Protein AF-A0A7Y7IYV1-F1 (afdb_monomer_lite)

Secondary structure (DSSP, 8-state):
-------------GGGHHHHHHHHHHHHHHHHHHS----SPP-PPPP-S-SS---TT-----TTPPPPTTGGGGG--TTTT-

Foldseek 3Di:
DDDDDDDDDDDPPPVPVVVVVVVVVVVVVVVVVPPDDPDDDDDDDDDPDDPDDPDPVPPDPPDDDPPDPLNVCVVVDVVSVD

Sequence (82 aa):
MLVPRMLVPGMLVPGMLVPRMLVLGMLTAAGLAGGCTVGPAYHAPAPDVPAAWHDPGGRDAAAARAPDPAWWRRFGDPVLDG

Structure (mmCIF, N/CA/C/O backbone):
data_AF-A0A7Y7IYV1-F1
#
_entry.id   AF-A0A7Y7IYV1-F1
#
loop_
_atom_site.group_PDB
_atom_site.id
_atom_site.type_symbol
_atom_site.label_atom_id
_atom_site.label_alt_id
_atom_site.label_comp_id
_atom_site.label_asym_id
_atom_site.label_entity_id
_atom_site.label_seq_id
_atom_site.pdbx_PDB_ins_code
_atom_site.Cartn_x
_atom_site.Cartn_y
_atom_site.Cartn_z
_atom_site.occupancy
_atom_site.B_iso_or_equiv
_atom_site.auth_seq_id
_atom_site.auth_comp_id
_atom_site.auth_asym_id
_atom_site.auth_atom_id
_atom_site.pdbx_PDB_model_num
ATOM 1 N N . MET A 1 1 ? -48.489 -36.915 73.311 1.00 37.44 1 MET A N 1
ATOM 2 C CA . MET A 1 1 ? -47.321 -37.359 72.516 1.00 37.44 1 MET A CA 1
ATOM 3 C C . MET A 1 1 ? -47.555 -36.836 71.092 1.00 37.44 1 MET A C 1
ATOM 5 O O . MET A 1 1 ? -48.398 -37.398 70.418 1.00 37.44 1 MET A O 1
ATOM 9 N N . LEU A 1 2 ? -47.217 -35.581 70.743 1.00 44.62 2 LEU A N 1
ATOM 10 C CA . LEU A 1 2 ? -45.884 -35.025 70.389 1.00 44.62 2 LEU A CA 1
ATOM 11 C C . LEU A 1 2 ? -45.291 -35.815 69.191 1.00 44.62 2 LEU A C 1
ATOM 13 O O . LEU A 1 2 ? -44.986 -36.981 69.392 1.00 44.62 2 LEU A O 1
ATOM 17 N N . VAL A 1 3 ? -45.159 -35.344 67.937 1.00 57.28 3 VAL A N 1
ATOM 18 C CA . VAL A 1 3 ? -44.637 -34.075 67.362 1.00 57.28 3 VAL A CA 1
ATOM 19 C C . VAL A 1 3 ? -45.111 -33.923 65.884 1.00 57.28 3 VAL A C 1
ATOM 21 O O . VAL A 1 3 ? -45.172 -34.936 65.189 1.00 57.28 3 VAL A O 1
ATOM 24 N N . PRO A 1 4 ? -45.333 -32.703 65.342 1.00 63.53 4 PRO A N 1
ATOM 25 C CA . PRO A 1 4 ? -45.404 -32.420 63.901 1.00 63.53 4 PRO A CA 1
ATOM 26 C C . PRO A 1 4 ? -44.011 -32.053 63.335 1.00 63.53 4 PRO A C 1
ATOM 28 O O . PRO A 1 4 ? -43.338 -31.174 63.873 1.00 63.53 4 PRO A O 1
ATOM 31 N N . ARG A 1 5 ? -43.541 -32.694 62.254 1.00 55.44 5 ARG A N 1
ATOM 32 C CA . ARG A 1 5 ? -42.282 -32.318 61.568 1.00 55.44 5 ARG A CA 1
ATOM 33 C C . ARG A 1 5 ? -42.566 -31.693 60.199 1.00 55.44 5 ARG A C 1
ATOM 35 O O . ARG A 1 5 ? -42.786 -32.404 59.230 1.00 55.44 5 ARG A O 1
ATOM 42 N N . MET A 1 6 ? -42.531 -30.356 60.190 1.00 45.31 6 MET A N 1
ATOM 43 C CA . MET A 1 6 ? -41.734 -29.517 59.273 1.00 45.31 6 MET A CA 1
ATOM 44 C C . MET A 1 6 ? -41.832 -29.908 57.785 1.00 45.31 6 MET A C 1
ATOM 46 O O . MET A 1 6 ? -41.168 -30.830 57.331 1.00 45.31 6 MET A O 1
ATOM 50 N N . LEU A 1 7 ? -42.659 -29.245 56.970 1.00 51.31 7 LEU A N 1
ATOM 51 C CA . LEU A 1 7 ? -42.290 -27.987 56.299 1.00 51.31 7 LEU A CA 1
ATOM 52 C C . LEU A 1 7 ? -40.763 -27.838 56.161 1.00 51.31 7 LEU A C 1
ATOM 54 O O . LEU A 1 7 ? -40.116 -27.275 57.040 1.00 51.31 7 LEU A O 1
ATOM 58 N N . VAL A 1 8 ? -40.196 -28.326 55.056 1.00 52.62 8 VAL A N 1
ATOM 59 C CA . VAL A 1 8 ? -38.868 -27.900 54.593 1.00 52.62 8 VAL A CA 1
ATOM 60 C C . VAL A 1 8 ? -39.072 -26.962 53.404 1.00 52.62 8 VAL A C 1
ATOM 62 O O . VAL A 1 8 ? -39.214 -27.430 52.275 1.00 52.62 8 VAL A O 1
ATOM 65 N N . PRO A 1 9 ? -39.129 -25.640 53.620 1.00 51.56 9 PRO A N 1
ATOM 66 C CA . PRO A 1 9 ? -38.891 -24.667 52.578 1.00 51.56 9 PRO A CA 1
ATOM 67 C C . PRO A 1 9 ? -37.418 -24.251 52.619 1.00 51.56 9 PRO A C 1
ATOM 69 O O . PRO A 1 9 ? -36.859 -23.974 53.677 1.00 51.56 9 PRO A O 1
ATOM 72 N N . GLY A 1 10 ? -36.812 -24.137 51.444 1.00 54.78 10 GLY A N 1
ATOM 73 C CA . GLY A 1 10 ? -35.562 -23.406 51.289 1.00 54.78 10 GLY A CA 1
ATOM 74 C C . GLY A 1 10 ? -34.342 -24.290 51.112 1.00 54.78 10 GLY A C 1
ATOM 75 O O . GLY A 1 10 ? -33.741 -24.748 52.072 1.00 54.78 10 GLY A O 1
ATOM 76 N N . MET A 1 11 ? -33.931 -24.427 49.856 1.00 49.81 11 MET A N 1
ATOM 77 C CA . MET A 1 11 ? -32.534 -24.259 49.457 1.00 49.81 11 MET A CA 1
ATOM 78 C C . MET A 1 11 ? -32.494 -24.164 47.931 1.00 49.81 11 MET A C 1
ATOM 80 O O . MET A 1 11 ? -32.092 -25.077 47.219 1.00 49.81 11 MET A O 1
ATOM 84 N N . LEU A 1 12 ? -32.945 -23.018 47.416 1.00 56.81 12 LEU A N 1
ATOM 85 C CA . LEU A 1 12 ? -32.479 -22.538 46.122 1.00 56.81 12 LEU A CA 1
ATOM 86 C C . LEU A 1 12 ? -30.990 -22.254 46.328 1.00 56.81 12 LEU A C 1
ATOM 88 O O . LEU A 1 12 ? -30.634 -21.241 46.922 1.00 56.81 12 LEU A O 1
ATOM 92 N N . VAL A 1 13 ? -30.155 -23.239 45.988 1.00 55.62 13 VAL A N 1
ATOM 93 C CA . VAL A 1 13 ? -28.711 -23.260 46.241 1.00 55.62 13 VAL A CA 1
ATOM 94 C C . VAL A 1 13 ? -28.097 -21.980 45.657 1.00 55.62 13 VAL A C 1
ATOM 96 O O . VAL A 1 13 ? -27.975 -21.872 44.434 1.00 55.62 13 VAL A O 1
ATOM 99 N N . PRO A 1 14 ? -27.677 -21.004 46.489 1.00 54.19 14 PRO A N 1
ATOM 100 C CA . PRO A 1 14 ? -27.106 -19.742 46.004 1.00 54.19 14 PRO A CA 1
ATOM 101 C C . PRO A 1 14 ? -25.805 -19.964 45.211 1.00 54.19 14 PRO A C 1
ATOM 103 O O . PRO A 1 14 ? -25.375 -19.117 44.431 1.00 54.19 14 PRO A O 1
ATOM 106 N N . GLY A 1 15 ? -25.189 -21.138 45.389 1.00 52.94 15 GLY A N 1
ATOM 107 C CA . GLY A 1 15 ? -23.920 -21.537 44.793 1.00 52.94 15 GLY A CA 1
ATOM 108 C C . GLY A 1 15 ? -23.952 -21.902 43.307 1.00 52.94 15 GLY A C 1
ATOM 109 O O . GLY A 1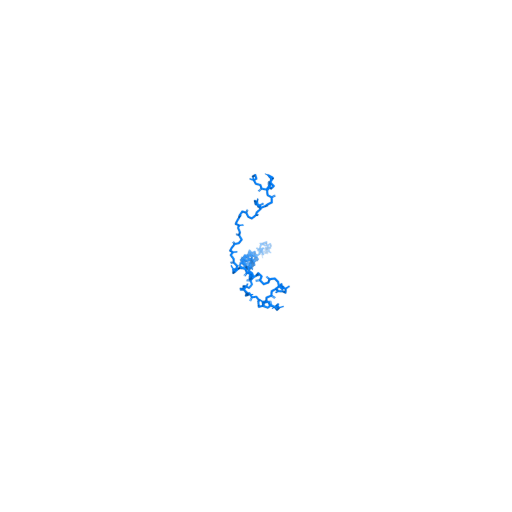 15 ? -22.886 -22.153 42.768 1.00 52.94 15 GLY A O 1
ATOM 110 N N . MET A 1 16 ? -25.106 -21.927 42.624 1.00 56.81 16 MET A N 1
ATOM 111 C CA . MET A 1 16 ? -25.167 -22.196 41.170 1.00 56.81 16 MET A CA 1
ATOM 112 C C . MET A 1 16 ? -25.025 -20.937 40.294 1.00 56.81 16 MET A C 1
ATOM 114 O O . MET A 1 16 ? -24.618 -21.043 39.136 1.00 56.81 16 MET A O 1
ATOM 118 N N . LEU A 1 17 ? -25.303 -19.737 40.822 1.00 56.31 17 LEU A N 1
ATOM 119 C CA . LEU A 1 17 ? -25.118 -18.483 40.071 1.00 56.31 17 LEU A CA 1
ATOM 120 C C . LEU A 1 17 ? -23.651 -18.041 40.000 1.00 56.31 17 LEU A C 1
ATOM 122 O O . LEU A 1 17 ? -23.221 -17.533 38.967 1.00 56.31 17 LEU A O 1
ATOM 126 N N . VAL A 1 18 ? -22.882 -18.278 41.065 1.00 63.28 18 VAL A N 1
ATOM 127 C CA . VAL A 1 18 ? -21.447 -17.958 41.154 1.00 63.28 18 VAL A CA 1
ATOM 128 C C . VAL A 1 18 ? -20.610 -18.650 40.062 1.00 63.28 18 VAL A C 1
ATOM 130 O O . VAL A 1 18 ? -19.883 -17.946 39.362 1.00 63.28 18 VAL A O 1
ATOM 133 N N . PRO A 1 19 ? -20.727 -19.974 39.815 1.00 68.56 19 PRO A N 1
ATOM 134 C CA . PRO A 1 19 ? -19.981 -20.639 38.749 1.00 68.56 19 PRO A CA 1
ATOM 135 C C . PRO A 1 19 ? -20.443 -20.181 37.363 1.00 68.56 19 PRO A C 1
ATOM 137 O O . PRO A 1 19 ? -19.623 -20.062 36.460 1.00 68.56 19 PRO A O 1
ATOM 140 N N . ARG A 1 20 ? -21.730 -19.847 37.190 1.00 70.69 20 ARG A N 1
ATOM 141 C CA . ARG A 1 20 ? -22.263 -19.357 35.910 1.00 70.69 20 ARG A CA 1
ATOM 142 C C . ARG A 1 20 ? -21.760 -17.953 35.572 1.00 70.69 20 ARG A C 1
ATOM 144 O O . ARG A 1 20 ? -21.426 -17.697 34.420 1.00 70.69 20 ARG A O 1
ATOM 151 N N . MET A 1 21 ? -21.659 -17.068 36.567 1.00 76.69 21 MET A N 1
ATOM 152 C CA . MET A 1 21 ? -21.054 -15.741 36.410 1.00 76.69 21 MET A CA 1
ATOM 153 C C . MET A 1 21 ? -19.542 -15.815 36.174 1.00 76.69 21 MET A C 1
ATOM 155 O O . MET A 1 21 ? -19.037 -15.092 35.319 1.00 76.69 21 MET A O 1
ATOM 159 N N . LEU A 1 22 ? -18.832 -16.714 36.865 1.00 80.62 22 LEU A N 1
ATOM 160 C CA . LEU A 1 22 ? -17.402 -16.955 36.640 1.00 80.62 22 LEU A CA 1
ATOM 161 C C . LEU A 1 22 ? -17.120 -17.436 35.214 1.00 80.62 22 LEU A C 1
ATOM 163 O O . LEU A 1 22 ? -16.242 -16.894 34.548 1.00 80.62 22 LEU A O 1
ATOM 167 N N . VAL A 1 23 ? -17.903 -18.400 34.719 1.00 84.62 23 VAL A N 1
ATOM 168 C CA . VAL A 1 23 ? -17.785 -18.907 33.343 1.00 84.62 23 VAL A CA 1
ATOM 169 C C . VAL A 1 23 ? -18.064 -17.802 32.321 1.00 84.62 23 VAL A C 1
ATOM 171 O O . VAL A 1 23 ? -17.307 -17.657 31.363 1.00 84.62 23 VAL A O 1
ATOM 174 N N . LEU A 1 24 ? -19.099 -16.979 32.536 1.00 87.12 24 LEU A N 1
ATOM 175 C CA . LEU A 1 24 ? -19.401 -15.850 31.649 1.00 87.12 24 LEU A CA 1
ATOM 176 C C . LEU A 1 24 ? -18.260 -14.820 31.629 1.00 87.12 24 LEU A C 1
ATOM 178 O O . LEU A 1 24 ? -17.850 -14.370 30.559 1.00 87.12 24 LEU A O 1
ATOM 182 N N . GLY A 1 25 ? -17.715 -14.477 32.800 1.00 88.88 25 GLY A N 1
ATOM 183 C CA . GLY A 1 25 ? -16.582 -13.557 32.917 1.00 88.88 25 GLY A CA 1
ATOM 184 C C . GLY A 1 25 ? -15.338 -14.077 32.198 1.00 88.88 25 GLY A C 1
ATOM 185 O O . GLY A 1 25 ? -14.691 -13.331 31.465 1.00 88.88 25 GLY A O 1
ATOM 186 N N . MET A 1 26 ? -15.051 -15.373 32.333 1.00 87.25 26 MET A N 1
ATOM 187 C CA . MET A 1 26 ? -13.895 -16.015 31.707 1.00 87.25 26 MET A CA 1
ATOM 188 C C . MET A 1 26 ? -14.015 -16.062 30.175 1.00 87.25 26 MET A C 1
ATOM 190 O O . MET A 1 26 ? -13.049 -15.758 29.476 1.00 87.25 26 MET A O 1
ATOM 194 N N . LEU A 1 27 ? -15.209 -16.356 29.646 1.00 84.94 27 LEU A N 1
ATOM 195 C CA . LEU A 1 27 ? -15.493 -16.317 28.204 1.00 84.94 27 LEU A CA 1
ATOM 196 C C . LEU A 1 27 ? -15.356 -14.903 27.628 1.00 84.94 27 LEU A C 1
ATOM 198 O O . LEU A 1 27 ? -14.789 -14.719 26.552 1.00 84.94 27 LEU A O 1
ATOM 202 N N . THR A 1 28 ? -15.840 -13.900 28.362 1.00 84.56 28 THR A N 1
ATOM 203 C CA . THR A 1 28 ? -15.768 -12.497 27.936 1.00 84.56 28 THR A 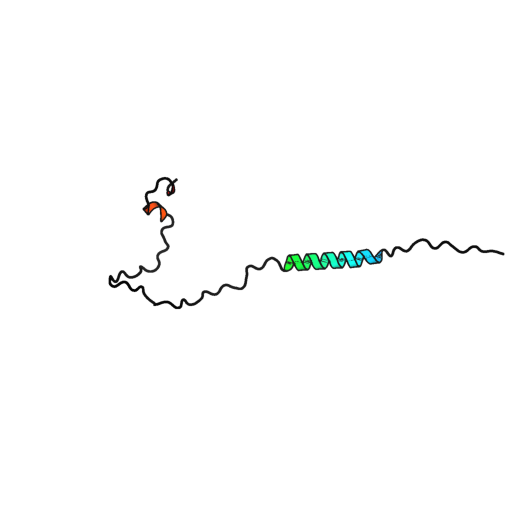CA 1
ATOM 204 C C . THR A 1 28 ? -14.310 -12.031 27.875 1.00 84.56 28 THR A C 1
ATOM 206 O O . THR A 1 28 ? -13.884 -11.477 26.863 1.00 84.56 28 THR A O 1
ATOM 209 N N . ALA A 1 29 ? -13.512 -12.334 28.905 1.00 83.56 29 ALA A N 1
ATOM 210 C CA . ALA A 1 29 ? -12.087 -12.004 28.954 1.00 83.56 29 ALA A CA 1
ATOM 211 C C . ALA A 1 29 ? -11.276 -12.674 27.826 1.00 83.56 29 ALA A C 1
ATOM 213 O O . ALA A 1 29 ? -10.423 -12.029 27.217 1.00 83.56 29 ALA A O 1
ATOM 214 N N . ALA A 1 30 ? -11.571 -13.937 27.504 1.00 81.19 30 ALA A N 1
ATOM 215 C CA . ALA A 1 30 ? -10.923 -14.647 26.400 1.00 81.19 30 ALA A CA 1
ATOM 216 C C . ALA A 1 30 ? -11.264 -14.037 25.026 1.00 81.19 30 ALA A C 1
ATOM 218 O O . ALA A 1 30 ? -10.380 -13.889 24.182 1.00 81.19 30 ALA A O 1
ATOM 219 N N . GLY A 1 31 ? -12.521 -13.629 24.813 1.00 80.62 31 GLY A N 1
ATOM 220 C CA . GLY A 1 31 ? -12.951 -12.968 23.575 1.00 80.62 31 GLY A CA 1
ATOM 221 C C . GLY A 1 31 ? -12.300 -11.596 23.366 1.00 80.62 31 GLY A C 1
ATOM 222 O O . GLY A 1 31 ? -11.880 -11.277 22.256 1.00 80.62 31 GLY A O 1
ATOM 223 N N . LEU A 1 32 ? -12.145 -10.817 24.441 1.00 76.75 32 LEU A N 1
ATOM 224 C CA . LEU A 1 32 ? -11.447 -9.524 24.419 1.00 76.75 32 LEU A CA 1
ATOM 225 C C . LEU A 1 32 ? -9.949 -9.664 24.094 1.00 76.75 32 LEU A C 1
ATOM 227 O O . LEU A 1 32 ? -9.389 -8.799 23.428 1.00 76.75 32 LEU A O 1
ATOM 231 N N . ALA A 1 33 ? -9.303 -10.752 24.523 1.00 73.00 33 ALA A N 1
ATOM 232 C CA . ALA A 1 33 ? -7.881 -10.985 24.268 1.00 73.00 33 ALA A CA 1
ATOM 233 C C . ALA A 1 33 ? -7.578 -11.444 22.826 1.00 73.00 33 ALA A C 1
ATOM 235 O O . ALA A 1 33 ? -6.492 -11.180 22.314 1.00 73.00 33 ALA A O 1
ATOM 236 N N . GLY A 1 34 ? -8.520 -12.122 22.162 1.00 67.94 34 GLY A N 1
ATOM 237 C CA . GLY A 1 34 ? -8.316 -12.706 20.828 1.00 67.94 34 GLY A CA 1
ATOM 238 C C . GLY A 1 34 ? -8.594 -11.778 19.636 1.00 67.94 34 GLY A C 1
ATOM 239 O O . GLY A 1 34 ? -8.292 -12.146 18.504 1.00 67.94 34 GLY A O 1
ATOM 240 N N . GLY A 1 35 ? -9.178 -10.596 19.858 1.00 66.12 35 GLY A N 1
ATOM 241 C CA . GLY A 1 35 ? -9.736 -9.756 18.786 1.00 66.12 35 GLY A CA 1
ATOM 242 C C . GLY A 1 35 ? -8.806 -8.709 18.158 1.00 66.12 35 GLY A C 1
ATOM 243 O O . GLY A 1 35 ? -9.204 -8.066 17.193 1.00 66.12 35 GLY A O 1
ATOM 244 N N . CYS A 1 36 ? -7.587 -8.513 18.670 1.00 69.88 36 CYS A N 1
ATOM 245 C CA . CYS A 1 36 ? -6.731 -7.374 18.295 1.00 69.88 36 CYS A CA 1
ATOM 246 C C . CYS A 1 36 ? -5.486 -7.759 17.476 1.00 69.88 36 CYS A C 1
ATOM 248 O O . CYS A 1 36 ? -4.425 -7.170 17.678 1.00 69.88 36 CYS A O 1
ATOM 250 N N . THR A 1 37 ? -5.562 -8.744 16.574 1.00 70.50 37 THR A N 1
ATOM 251 C CA . THR A 1 37 ? -4.395 -9.098 15.742 1.00 70.50 37 THR A CA 1
ATOM 252 C C . THR A 1 37 ? -4.557 -8.613 14.307 1.00 70.50 37 THR A C 1
ATOM 254 O O . THR A 1 37 ? -5.493 -8.964 13.594 1.00 70.50 37 THR A O 1
ATOM 257 N N . VAL A 1 38 ? -3.617 -7.775 13.883 1.00 73.31 38 VAL A N 1
ATOM 258 C CA . VAL A 1 38 ? -3.493 -7.269 12.515 1.00 73.31 38 VAL A CA 1
ATOM 259 C C . VAL A 1 38 ? -2.671 -8.248 11.681 1.00 73.31 38 VAL A C 1
ATOM 261 O O . VAL A 1 38 ? -1.560 -7.946 11.271 1.00 73.31 38 VAL A O 1
ATOM 264 N N . GLY A 1 39 ? -3.212 -9.447 11.463 1.00 77.06 39 GLY A N 1
ATOM 265 C CA . GLY A 1 39 ? -2.605 -10.463 10.601 1.00 77.06 39 GLY A CA 1
ATOM 266 C C . GLY A 1 39 ? -1.200 -10.939 11.020 1.00 77.06 39 GLY A C 1
ATOM 267 O O . GLY A 1 39 ? -0.642 -10.508 12.031 1.00 77.06 39 GLY A O 1
ATOM 268 N N . PRO A 1 40 ? -0.624 -11.890 10.270 1.00 82.94 40 PRO A N 1
ATOM 269 C CA . PRO A 1 40 ? 0.773 -12.271 10.436 1.00 82.94 40 PRO A CA 1
ATOM 270 C C . PRO A 1 40 ? 1.701 -11.123 10.016 1.00 82.94 40 PRO A C 1
ATOM 272 O O . PRO A 1 40 ? 1.299 -10.200 9.306 1.00 82.94 40 PRO A O 1
ATOM 275 N N . ALA A 1 41 ? 2.972 -11.204 10.415 1.00 88.56 41 ALA A N 1
ATOM 276 C CA . ALA A 1 41 ? 3.987 -10.274 9.937 1.00 88.56 41 ALA A CA 1
ATOM 277 C C . ALA A 1 41 ? 4.040 -10.290 8.397 1.00 88.56 41 ALA A C 1
ATOM 279 O O . ALA A 1 41 ? 4.199 -11.347 7.782 1.00 88.56 41 ALA A O 1
ATOM 280 N N . TYR A 1 42 ? 3.885 -9.118 7.777 1.00 89.44 42 TYR A N 1
ATOM 281 C CA . TYR A 1 42 ? 3.978 -8.981 6.327 1.00 89.44 42 TYR A CA 1
ATOM 282 C C . TYR A 1 42 ? 5.413 -9.236 5.857 1.00 89.44 42 TYR A C 1
ATOM 284 O O . TYR A 1 42 ? 6.358 -8.622 6.354 1.00 89.44 42 TYR A O 1
ATOM 292 N N . HIS A 1 43 ? 5.556 -10.089 4.845 1.00 93.50 43 HIS A N 1
ATOM 293 C CA . HIS A 1 43 ? 6.796 -10.284 4.105 1.00 93.50 43 HIS A CA 1
ATOM 294 C C . HIS A 1 43 ? 6.561 -9.915 2.643 1.00 93.50 43 HIS A C 1
ATOM 296 O O . HIS A 1 43 ? 5.640 -10.432 2.012 1.00 93.50 43 HIS A O 1
ATOM 302 N N . ALA A 1 44 ? 7.395 -9.020 2.108 1.00 92.75 44 ALA A N 1
ATOM 303 C CA . ALA A 1 44 ? 7.301 -8.615 0.713 1.00 92.75 44 ALA A CA 1
ATOM 304 C C . ALA A 1 44 ? 7.623 -9.809 -0.205 1.00 92.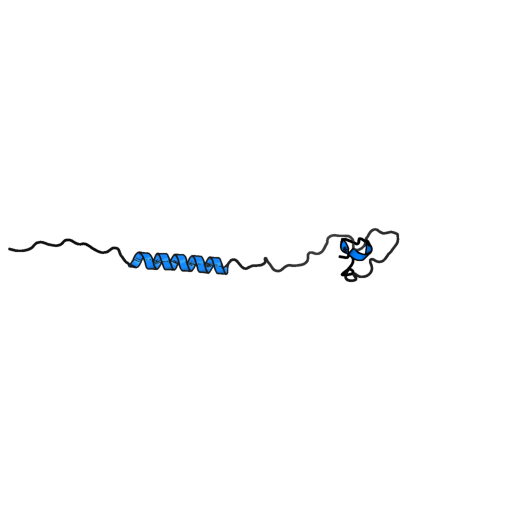75 44 ALA A C 1
ATOM 306 O O . ALA A 1 44 ? 8.708 -10.384 -0.078 1.00 92.75 44 ALA A O 1
ATOM 307 N N . PRO A 1 45 ? 6.715 -10.198 -1.116 1.00 91.38 45 PRO A N 1
ATOM 308 C CA . PRO A 1 45 ? 7.004 -11.249 -2.079 1.00 91.38 45 PRO A CA 1
ATOM 309 C C . PRO A 1 45 ? 8.017 -10.757 -3.117 1.00 91.38 45 PRO A C 1
ATOM 311 O O . PRO A 1 45 ? 8.016 -9.586 -3.501 1.00 91.38 45 PRO A O 1
ATOM 314 N N . ALA A 1 46 ? 8.862 -11.667 -3.601 1.00 93.50 46 ALA A N 1
ATOM 315 C CA . ALA A 1 46 ? 9.689 -11.402 -4.770 1.00 93.50 46 ALA A CA 1
ATOM 316 C C . ALA A 1 46 ? 8.795 -11.424 -6.025 1.00 93.50 46 ALA A C 1
ATOM 318 O O . ALA A 1 46 ? 8.103 -12.422 -6.243 1.00 93.50 46 ALA A O 1
ATOM 319 N N . PRO A 1 47 ? 8.760 -10.351 -6.832 1.00 91.00 47 PRO A N 1
ATOM 320 C CA . PRO A 1 47 ? 7.937 -10.322 -8.031 1.00 91.00 47 PRO A CA 1
ATOM 321 C C . 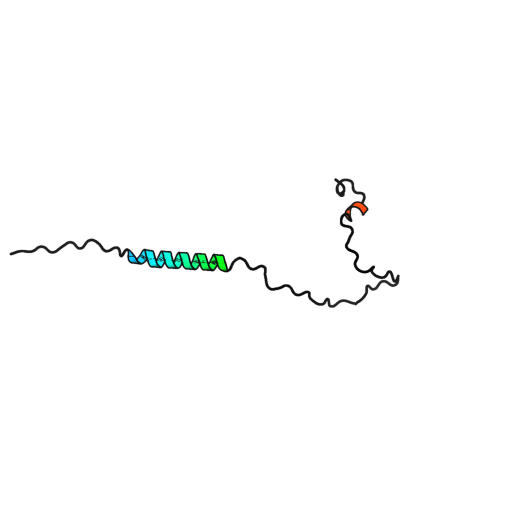PRO A 1 47 ? 8.555 -11.200 -9.129 1.00 91.00 47 PRO A C 1
ATOM 323 O O . PRO A 1 47 ? 9.735 -11.066 -9.445 1.00 91.00 47 PRO A O 1
ATOM 326 N N . ASP A 1 48 ? 7.744 -12.073 -9.726 1.00 94.88 48 ASP A N 1
ATOM 327 C CA . ASP A 1 48 ? 8.121 -12.883 -10.892 1.00 94.88 48 ASP A CA 1
ATOM 328 C C . ASP A 1 48 ? 7.848 -12.096 -12.182 1.00 94.88 48 ASP A C 1
ATOM 330 O O . ASP A 1 48 ? 6.849 -12.294 -12.875 1.00 94.88 48 ASP A O 1
ATOM 334 N N . VAL A 1 49 ? 8.686 -11.090 -12.433 1.00 89.94 49 VAL A N 1
ATOM 335 C CA . VAL A 1 49 ? 8.578 -10.182 -13.583 1.00 89.94 49 VAL A CA 1
ATOM 336 C C . VAL A 1 49 ? 9.962 -9.901 -14.177 1.00 89.94 49 VAL A C 1
ATOM 338 O O . VAL A 1 49 ? 10.969 -10.019 -13.474 1.00 89.94 49 VAL A O 1
ATOM 341 N N . PRO A 1 50 ? 10.050 -9.492 -15.455 1.00 88.56 50 PRO A N 1
ATOM 342 C CA . PRO A 1 50 ? 11.310 -9.063 -16.048 1.00 88.56 50 PRO A CA 1
ATOM 343 C C . PRO A 1 50 ? 11.946 -7.897 -15.281 1.00 88.56 50 PRO A C 1
ATOM 345 O O . PRO A 1 50 ? 11.255 -6.997 -14.807 1.00 88.56 50 PRO A O 1
ATOM 348 N N . ALA A 1 51 ? 13.279 -7.876 -15.221 1.00 85.06 51 ALA A N 1
ATOM 349 C CA . ALA A 1 51 ? 14.032 -6.839 -14.509 1.00 85.06 51 ALA A CA 1
ATOM 350 C C . ALA A 1 51 ? 13.872 -5.428 -15.108 1.00 85.06 51 ALA A C 1
ATOM 352 O O . ALA A 1 51 ? 14.152 -4.438 -14.436 1.00 85.06 51 ALA A O 1
ATOM 353 N N . ALA A 1 52 ? 13.441 -5.331 -16.367 1.00 79.62 52 ALA A N 1
ATOM 354 C CA . ALA A 1 52 ? 13.248 -4.074 -17.069 1.00 79.62 52 ALA A CA 1
ATOM 355 C C . ALA A 1 52 ? 11.998 -4.126 -17.950 1.00 79.62 52 ALA A C 1
ATOM 357 O O . ALA A 1 52 ? 11.587 -5.184 -18.432 1.00 79.62 52 ALA A O 1
ATOM 358 N N . TRP A 1 53 ? 11.419 -2.951 -18.185 1.00 82.25 53 TRP A N 1
ATOM 359 C CA . TRP A 1 53 ? 10.353 -2.777 -19.160 1.00 82.25 53 TRP A CA 1
ATOM 360 C C . TRP A 1 53 ? 10.864 -3.062 -20.568 1.00 82.25 53 TRP A C 1
ATOM 362 O O . TRP A 1 53 ? 11.996 -2.729 -20.916 1.00 82.25 53 TRP A O 1
ATOM 372 N N . HIS A 1 54 ? 9.997 -3.626 -21.403 1.00 84.50 54 HIS A N 1
ATOM 373 C CA . HIS A 1 54 ? 10.269 -3.760 -22.826 1.00 84.50 54 HIS A CA 1
ATOM 374 C C . HIS A 1 54 ? 10.030 -2.411 -23.531 1.00 84.50 54 HIS A C 1
ATOM 376 O O . HIS A 1 54 ? 9.026 -2.223 -24.220 1.00 84.50 54 HIS A O 1
ATOM 382 N N . ASP A 1 55 ? 10.940 -1.459 -23.312 1.00 80.12 55 ASP A N 1
ATOM 383 C CA . ASP A 1 55 ? 10.955 -0.145 -23.961 1.00 80.12 55 ASP A CA 1
ATOM 384 C C . ASP A 1 55 ? 12.233 0.008 -24.812 1.00 80.12 55 ASP A C 1
ATOM 386 O O . ASP A 1 55 ? 13.318 0.219 -24.261 1.00 80.12 55 ASP A O 1
ATOM 390 N N . PRO A 1 56 ? 12.139 -0.080 -26.153 1.00 71.62 56 PRO A N 1
ATOM 391 C CA . PRO A 1 56 ? 13.291 0.088 -27.041 1.00 71.62 56 PRO A CA 1
ATOM 392 C C . PRO A 1 56 ? 13.873 1.513 -27.013 1.00 71.62 56 PRO A C 1
ATOM 394 O O . PRO A 1 56 ? 14.971 1.726 -27.523 1.00 71.62 56 PRO A O 1
ATOM 397 N N . GLY A 1 57 ? 13.163 2.485 -26.427 1.00 70.75 57 GLY A N 1
ATOM 398 C CA . GLY A 1 57 ? 13.599 3.874 -26.287 1.00 70.75 57 GLY A CA 1
ATOM 399 C C . GLY A 1 57 ? 14.519 4.147 -25.095 1.00 70.75 57 GLY A C 1
ATOM 400 O O . GLY A 1 57 ? 14.946 5.289 -24.936 1.00 70.75 57 GLY A O 1
ATOM 401 N N . GLY A 1 58 ? 14.822 3.140 -24.264 1.00 63.69 58 GLY A N 1
ATOM 402 C CA . GLY A 1 58 ? 15.898 3.209 -23.269 1.00 63.69 58 GLY A CA 1
ATOM 403 C C . GLY A 1 58 ? 15.797 4.380 -22.290 1.00 63.69 58 GLY A C 1
ATOM 404 O O . GLY A 1 58 ? 16.819 4.880 -21.823 1.00 63.69 58 GLY A O 1
ATOM 405 N N . A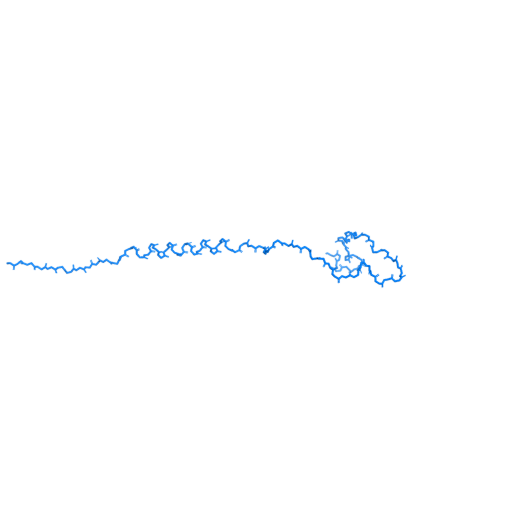RG A 1 59 ? 14.585 4.855 -21.978 1.00 63.44 59 ARG A N 1
ATOM 406 C CA . ARG A 1 59 ? 14.417 5.755 -20.839 1.00 63.44 59 ARG A CA 1
ATOM 407 C C . ARG A 1 59 ? 14.561 4.899 -19.597 1.00 63.44 59 ARG A C 1
ATOM 409 O O . ARG A 1 59 ? 13.603 4.244 -19.194 1.00 63.44 59 ARG A O 1
ATOM 416 N N . ASP A 1 60 ? 15.769 4.893 -19.034 1.00 61.84 60 ASP A N 1
ATOM 417 C CA . ASP A 1 60 ? 16.032 4.355 -17.705 1.00 61.84 60 ASP A CA 1
ATOM 418 C C . ASP A 1 60 ? 14.869 4.762 -16.808 1.00 61.84 60 ASP A C 1
ATOM 420 O O . ASP A 1 60 ? 14.560 5.954 -16.688 1.00 61.84 60 ASP A O 1
ATOM 424 N N . ALA A 1 61 ? 14.167 3.769 -16.257 1.00 61.38 61 ALA A N 1
ATOM 425 C CA . ALA A 1 61 ? 13.093 3.999 -15.310 1.00 61.38 61 ALA A CA 1
ATOM 426 C C . ALA A 1 61 ? 13.730 4.729 -14.129 1.00 61.38 61 ALA A C 1
ATOM 428 O O . ALA A 1 61 ? 14.364 4.103 -13.281 1.00 61.38 61 ALA A O 1
ATOM 429 N N . ALA A 1 62 ? 13.668 6.064 -14.172 1.00 59.81 62 ALA A N 1
ATOM 430 C CA . ALA A 1 62 ? 14.394 6.948 -13.283 1.00 59.81 62 ALA A CA 1
ATOM 431 C C . ALA A 1 62 ? 14.225 6.423 -11.863 1.00 59.81 62 ALA A C 1
ATOM 433 O O . ALA A 1 62 ? 13.087 6.289 -11.407 1.00 59.81 62 ALA A O 1
ATOM 434 N N . ALA A 1 63 ? 15.353 6.056 -11.238 1.00 58.81 63 ALA A N 1
ATOM 435 C CA . ALA A 1 63 ? 15.416 5.422 -9.927 1.00 58.81 63 ALA A CA 1
ATOM 436 C C . ALA A 1 63 ? 14.312 5.984 -9.036 1.00 58.81 63 ALA A C 1
ATOM 438 O O . ALA A 1 63 ? 14.297 7.197 -8.824 1.00 58.81 63 ALA A O 1
ATOM 439 N N . ALA A 1 64 ? 13.378 5.108 -8.639 1.00 60.03 64 ALA A N 1
ATOM 440 C CA . ALA A 1 64 ? 12.065 5.416 -8.078 1.00 60.03 64 ALA A CA 1
ATOM 441 C C . ALA A 1 64 ? 12.090 6.658 -7.181 1.00 60.03 64 ALA A C 1
ATOM 443 O O . ALA A 1 64 ? 12.299 6.586 -5.969 1.00 60.03 64 ALA A O 1
ATOM 444 N N . ARG A 1 65 ? 11.907 7.829 -7.793 1.00 70.06 65 ARG A N 1
ATOM 445 C CA . ARG A 1 65 ? 11.778 9.074 -7.054 1.00 70.06 65 ARG A CA 1
ATOM 446 C C . ARG A 1 65 ? 10.373 9.050 -6.490 1.00 70.06 65 ARG A C 1
ATOM 448 O O . ARG A 1 65 ? 9.445 8.662 -7.202 1.00 70.06 65 ARG A O 1
ATOM 455 N N . ALA A 1 66 ? 10.229 9.413 -5.217 1.00 78.56 66 ALA A N 1
ATOM 456 C CA . ALA A 1 66 ? 8.909 9.523 -4.618 1.00 78.56 66 ALA A CA 1
ATOM 457 C C . ALA A 1 66 ? 8.011 10.336 -5.568 1.00 78.56 66 ALA A C 1
ATOM 459 O O . ALA A 1 66 ? 8.469 11.370 -6.079 1.00 78.56 66 ALA A O 1
ATOM 460 N N . PRO A 1 67 ? 6.797 9.846 -5.879 1.00 80.69 67 PRO A N 1
ATOM 461 C CA . PRO A 1 67 ? 5.898 10.576 -6.747 1.00 80.69 67 PRO A CA 1
ATOM 462 C C . PRO A 1 67 ? 5.653 11.955 -6.143 1.00 80.69 67 PRO A C 1
ATOM 464 O O . PRO A 1 67 ? 5.647 12.130 -4.925 1.00 80.69 67 PRO A O 1
ATOM 467 N N . ASP A 1 68 ? 5.481 12.933 -7.022 1.00 87.31 68 ASP A N 1
ATOM 468 C CA . ASP A 1 68 ? 5.118 14.285 -6.629 1.00 87.31 68 ASP A CA 1
ATOM 469 C C . ASP A 1 68 ? 3.876 14.225 -5.719 1.00 87.31 68 ASP A C 1
ATOM 471 O O . ASP A 1 68 ? 2.842 13.705 -6.150 1.00 87.31 68 ASP A O 1
ATOM 475 N N . PRO A 1 69 ? 3.949 14.705 -4.464 1.00 90.88 69 PRO A N 1
ATOM 476 C CA . PRO A 1 69 ? 2.817 14.649 -3.549 1.00 90.88 69 PRO A CA 1
ATOM 477 C C . PRO A 1 69 ? 1.626 15.471 -4.044 1.00 90.88 69 PRO A C 1
ATOM 479 O O . PRO A 1 69 ? 0.535 15.258 -3.538 1.00 90.88 69 PRO A O 1
ATOM 482 N N . ALA A 1 70 ? 1.815 16.362 -5.022 1.00 92.69 70 ALA A N 1
ATOM 483 C CA . ALA A 1 70 ? 0.759 17.098 -5.706 1.00 92.69 70 ALA A CA 1
ATOM 484 C C . ALA A 1 70 ? 0.645 16.690 -7.189 1.00 92.69 70 ALA A C 1
ATOM 486 O O . ALA A 1 70 ? 0.375 17.528 -8.051 1.00 92.69 70 ALA A O 1
ATOM 487 N N . TRP A 1 71 ? 0.857 15.405 -7.512 1.00 91.94 71 TRP A N 1
ATOM 488 C CA . TRP A 1 71 ? 0.848 14.887 -8.890 1.00 91.94 71 TRP A CA 1
ATOM 489 C C . TRP A 1 71 ? -0.411 15.257 -9.691 1.00 91.94 71 TRP A C 1
ATOM 491 O O . TRP A 1 71 ? -0.330 15.391 -10.914 1.00 91.94 71 TRP A O 1
ATOM 501 N N . TRP A 1 72 ? -1.552 15.453 -9.021 1.00 94.00 72 TRP A N 1
ATOM 502 C CA . TRP A 1 72 ? -2.820 15.834 -9.647 1.00 94.00 72 TRP A CA 1
ATOM 503 C C . TRP A 1 72 ? -2.786 17.224 -10.297 1.00 94.00 72 TRP A C 1
ATOM 505 O O . TRP A 1 72 ? -3.492 17.451 -11.275 1.00 94.00 72 TRP A O 1
ATOM 515 N N . ARG A 1 73 ? -1.895 18.128 -9.870 1.00 94.19 73 ARG A N 1
ATOM 516 C CA . ARG A 1 73 ? -1.746 19.456 -10.498 1.00 94.19 73 ARG A CA 1
ATOM 517 C C . ARG A 1 73 ? -1.338 19.387 -11.966 1.00 94.19 73 ARG A C 1
ATOM 519 O O . ARG A 1 73 ? -1.567 20.323 -12.722 1.00 94.19 73 ARG A O 1
ATOM 526 N N . ARG A 1 74 ? -0.738 18.274 -12.405 1.00 92.44 74 ARG A N 1
ATOM 527 C CA . ARG A 1 74 ? -0.345 18.070 -13.811 1.00 92.44 74 ARG A CA 1
ATOM 528 C C . ARG A 1 74 ? -1.538 17.986 -14.759 1.00 92.44 74 ARG A C 1
ATOM 530 O O . ARG A 1 74 ? -1.350 18.157 -15.958 1.00 92.44 74 ARG A O 1
ATOM 537 N N . PHE A 1 75 ? -2.733 17.726 -14.234 1.00 94.00 75 PHE A N 1
ATOM 538 C CA . PHE A 1 75 ? -3.964 17.748 -15.017 1.00 94.00 75 PHE A CA 1
ATOM 539 C C . PHE A 1 75 ? -4.451 19.176 -15.285 1.00 94.00 75 PHE A C 1
ATOM 541 O O . PHE A 1 75 ? -5.141 19.387 -16.277 1.00 94.00 75 PHE A O 1
ATOM 548 N N . GLY A 1 76 ? -4.076 20.149 -14.441 1.00 93.69 76 GLY A N 1
ATOM 549 C CA . GLY A 1 76 ? -4.560 21.530 -14.531 1.00 93.69 76 GLY A CA 1
ATOM 550 C C . GLY A 1 76 ? -6.075 21.653 -14.352 1.00 93.69 76 GLY A C 1
ATOM 551 O O . GLY A 1 76 ? -6.684 22.552 -14.929 1.00 93.69 76 GLY A O 1
ATOM 552 N N . ASP A 1 77 ? -6.687 20.717 -13.623 1.00 96.50 77 ASP A N 1
ATOM 553 C CA . ASP A 1 77 ? -8.123 20.713 -13.366 1.00 96.50 77 ASP A CA 1
ATOM 554 C C . ASP A 1 77 ? -8.425 21.539 -12.102 1.00 96.50 77 ASP A C 1
ATOM 556 O O . ASP A 1 77 ? -8.039 21.127 -11.003 1.00 96.50 77 ASP A O 1
ATOM 560 N N . PRO A 1 78 ? -9.157 22.664 -12.214 1.00 93.25 78 PRO A N 1
ATOM 561 C CA . PRO A 1 78 ? -9.453 23.532 -11.077 1.00 93.25 78 PRO A CA 1
ATOM 562 C C . PRO A 1 78 ? -10.288 22.856 -9.979 1.00 93.25 78 PRO A C 1
ATOM 564 O O . PRO A 1 78 ? -10.287 23.339 -8.849 1.00 93.25 78 PRO A O 1
ATOM 567 N N . VAL A 1 79 ? -10.995 21.758 -10.272 1.00 95.81 79 VAL A N 1
ATOM 568 C CA . VAL A 1 79 ? -11.718 20.971 -9.258 1.00 95.81 79 VAL A CA 1
ATOM 569 C C . VAL A 1 79 ? -10.750 20.167 -8.392 1.00 95.81 79 VAL A C 1
ATOM 571 O O . VAL A 1 79 ? -10.991 20.003 -7.199 1.00 95.81 79 VAL A O 1
ATOM 574 N N . LEU A 1 80 ? -9.656 19.669 -8.974 1.00 93.06 80 LEU A N 1
ATOM 575 C CA . LEU A 1 80 ? -8.629 18.914 -8.246 1.00 93.06 80 LEU A CA 1
ATOM 576 C C . LEU A 1 80 ? -7.670 19.824 -7.466 1.00 93.06 80 LEU A C 1
ATOM 578 O O . LEU A 1 80 ? -6.969 19.359 -6.569 1.00 93.06 80 LEU A O 1
ATOM 582 N N . ASP A 1 81 ? -7.637 21.107 -7.814 1.00 92.56 81 ASP A N 1
ATOM 583 C CA . ASP A 1 81 ? -6.754 22.107 -7.216 1.00 92.56 81 ASP A CA 1
ATOM 584 C C . ASP A 1 81 ? -7.396 22.895 -6.051 1.00 92.56 81 ASP A C 1
ATOM 586 O O . ASP A 1 81 ? -6.728 23.760 -5.475 1.00 92.56 81 ASP A O 1
ATOM 590 N N . GLY A 1 82 ? -8.667 22.615 -5.724 1.00 74.00 82 GLY A N 1
ATOM 591 C CA . GLY A 1 82 ? -9.499 23.342 -4.749 1.00 74.00 82 GLY A CA 1
ATOM 592 C C . GLY A 1 82 ? -9.446 22.851 -3.306 1.00 74.00 82 GLY A C 1
ATOM 593 O O . GLY A 1 82 ? -9.244 21.638 -3.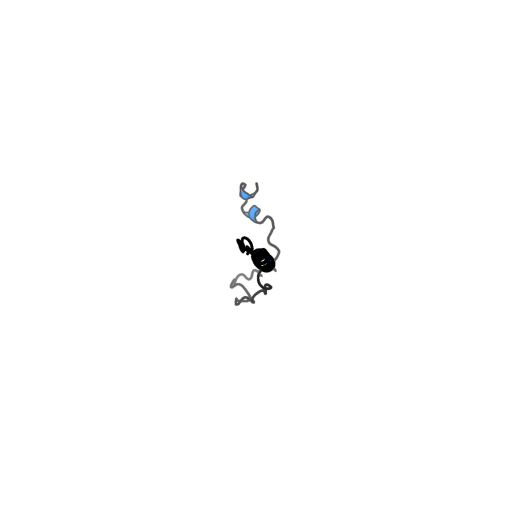078 1.00 74.00 82 GLY A O 1
#

pLDDT: mean 75.35, std 15.4, range [37.44, 96.5]

Radius of gyration: 36.75 Å; chains: 1; bounding box: 63×61×100 Å

Organism: NCBI:txid1216886